Protein AF-A0A955VWM7-F1 (afdb_monomer)

Mean predicted aligned error: 11.56 Å

Structure (mmCIF, N/CA/C/O backbone):
data_AF-A0A955VWM7-F1
#
_entry.id   AF-A0A955VWM7-F1
#
loop_
_atom_site.group_PDB
_atom_site.id
_atom_site.type_symbol
_atom_site.label_atom_id
_atom_site.label_alt_id
_atom_site.label_comp_id
_atom_site.label_asym_id
_atom_site.label_entity_id
_atom_site.label_seq_id
_atom_site.pdbx_PDB_ins_code
_atom_site.Cartn_x
_atom_site.Cartn_y
_atom_site.Cartn_z
_atom_site.occupancy
_atom_site.B_iso_or_equiv
_atom_site.auth_seq_id
_atom_site.auth_comp_id
_atom_site.auth_asym_id
_atom_site.auth_atom_id
_atom_site.pdbx_PDB_model_num
ATOM 1 N N . MET A 1 1 ? -4.035 -21.144 18.072 1.00 47.19 1 MET A N 1
ATOM 2 C CA . MET A 1 1 ? -4.447 -19.883 17.422 1.00 47.19 1 MET A CA 1
ATOM 3 C C . MET A 1 1 ? -3.191 -19.084 17.135 1.00 47.19 1 MET A C 1
ATOM 5 O O . MET A 1 1 ? -2.326 -19.094 18.007 1.00 47.19 1 MET A O 1
ATOM 9 N N . PRO A 1 2 ? -3.033 -18.482 15.945 1.00 51.88 2 PRO A N 1
ATOM 10 C CA . PRO A 1 2 ? -1.951 -17.532 15.725 1.00 51.88 2 PRO A CA 1
ATOM 11 C C . PRO A 1 2 ? -2.095 -16.368 16.716 1.00 51.88 2 PRO A C 1
ATOM 13 O O . PRO A 1 2 ? -3.201 -16.003 17.117 1.00 51.88 2 PRO A O 1
ATOM 16 N N . ASP A 1 3 ? -0.958 -15.891 17.204 1.00 65.62 3 ASP A N 1
ATOM 17 C CA . ASP A 1 3 ? -0.868 -14.828 18.198 1.00 65.62 3 ASP A CA 1
ATOM 18 C C . ASP A 1 3 ? -1.048 -13.482 17.486 1.00 65.62 3 ASP A C 1
ATOM 20 O O . ASP A 1 3 ? -0.196 -13.082 16.693 1.00 65.62 3 ASP A O 1
ATOM 24 N N . ALA A 1 4 ? -2.155 -12.786 17.754 1.00 61.41 4 ALA A N 1
ATOM 25 C CA . ALA A 1 4 ? -2.514 -11.541 17.074 1.00 61.41 4 ALA A CA 1
ATOM 26 C C . ALA A 1 4 ? -1.422 -10.456 17.187 1.00 61.41 4 ALA A C 1
ATOM 28 O O . ALA A 1 4 ? -1.236 -9.664 16.263 1.00 61.41 4 ALA A O 1
ATOM 29 N N . ALA A 1 5 ? -0.648 -10.447 18.280 1.00 57.81 5 ALA A N 1
ATOM 30 C CA . ALA A 1 5 ? 0.483 -9.533 18.442 1.00 57.81 5 ALA A CA 1
ATOM 31 C C . ALA A 1 5 ? 1.654 -9.898 17.510 1.00 57.81 5 ALA A C 1
ATOM 33 O O . ALA A 1 5 ? 2.305 -9.021 16.933 1.00 57.81 5 ALA A O 1
ATOM 34 N N . ARG A 1 6 ? 1.892 -11.200 17.308 1.00 59.38 6 ARG A N 1
ATOM 35 C CA . ARG A 1 6 ? 2.885 -11.719 16.358 1.00 59.38 6 ARG A CA 1
ATOM 36 C C . ARG A 1 6 ? 2.474 -11.442 14.911 1.00 59.38 6 ARG A C 1
ATOM 38 O O . ARG A 1 6 ? 3.339 -11.128 14.089 1.00 59.38 6 ARG A O 1
ATOM 45 N N . ASP A 1 7 ? 1.179 -11.486 14.617 1.00 78.69 7 ASP A N 1
ATOM 46 C CA . ASP A 1 7 ? 0.630 -11.163 13.298 1.00 78.69 7 ASP A CA 1
ATOM 47 C C . ASP A 1 7 ? 0.765 -9.662 13.000 1.00 78.69 7 ASP A C 1
ATOM 49 O O . ASP A 1 7 ? 1.255 -9.282 11.935 1.00 78.69 7 ASP A O 1
ATOM 53 N N . ARG A 1 8 ? 0.466 -8.796 13.978 1.00 84.31 8 ARG A N 1
ATOM 54 C CA . ARG A 1 8 ? 0.612 -7.338 13.854 1.00 84.31 8 ARG A CA 1
ATOM 55 C C . ARG A 1 8 ? 2.052 -6.903 13.569 1.00 84.31 8 ARG A C 1
ATOM 57 O O . ARG A 1 8 ? 2.301 -6.195 12.593 1.00 84.31 8 ARG A O 1
ATOM 64 N N . ALA A 1 9 ? 3.008 -7.371 14.369 1.00 84.69 9 ALA A N 1
ATOM 65 C CA . ALA A 1 9 ? 4.424 -7.056 14.169 1.00 84.69 9 ALA A CA 1
ATOM 66 C C . ALA A 1 9 ? 4.957 -7.588 12.824 1.00 84.69 9 ALA A C 1
ATOM 68 O O . ALA A 1 9 ? 5.849 -6.997 12.208 1.00 84.69 9 ALA A O 1
ATOM 69 N N . THR A 1 10 ? 4.406 -8.707 12.345 1.00 87.56 10 THR A N 1
ATOM 70 C CA . THR A 1 10 ? 4.740 -9.254 11.026 1.00 87.56 10 THR A CA 1
ATOM 71 C C . THR A 1 10 ? 4.247 -8.334 9.911 1.00 87.56 10 THR A C 1
ATOM 73 O O . THR A 1 10 ? 5.026 -8.016 9.009 1.00 87.56 10 THR A O 1
ATOM 76 N N . LEU A 1 11 ? 3.004 -7.851 9.994 1.00 90.31 11 LEU A N 1
ATOM 77 C CA . LEU A 1 11 ? 2.441 -6.908 9.023 1.00 90.31 11 LEU A CA 1
ATOM 78 C C . LEU A 1 11 ? 3.267 -5.618 8.949 1.00 90.31 11 LEU A C 1
ATOM 80 O O . LEU A 1 11 ? 3.654 -5.206 7.860 1.00 90.31 11 LEU A O 1
ATOM 84 N N . GLU A 1 12 ? 3.652 -5.031 10.082 1.00 89.94 12 GLU A N 1
ATOM 85 C CA . GLU A 1 12 ? 4.460 -3.799 10.110 1.00 89.94 12 GLU A CA 1
ATOM 86 C C . GLU A 1 12 ? 5.865 -3.963 9.501 1.00 89.94 12 GLU A C 1
ATOM 88 O O . GLU A 1 12 ? 6.461 -3.019 8.964 1.00 89.94 12 GLU A O 1
ATOM 93 N N . ARG A 1 13 ? 6.415 -5.182 9.538 1.00 89.25 13 ARG A N 1
ATOM 94 C CA . ARG A 1 13 ? 7.708 -5.486 8.913 1.00 89.25 13 ARG A CA 1
ATOM 95 C C . ARG A 1 13 ? 7.631 -5.551 7.392 1.00 89.25 13 ARG A C 1
ATOM 97 O O . ARG A 1 13 ? 8.577 -5.108 6.733 1.00 89.25 13 ARG A O 1
ATOM 104 N N . ILE A 1 14 ? 6.560 -6.131 6.854 1.00 91.00 14 ILE A N 1
ATOM 105 C CA . ILE A 1 14 ? 6.430 -6.432 5.419 1.00 91.00 14 ILE A CA 1
ATOM 106 C C . ILE A 1 14 ? 5.621 -5.380 4.659 1.00 91.00 14 ILE A C 1
ATOM 108 O O . ILE A 1 14 ? 5.753 -5.282 3.440 1.00 91.00 14 ILE A O 1
ATOM 112 N N . LEU A 1 15 ? 4.826 -4.578 5.365 1.00 94.81 15 LEU A N 1
ATOM 113 C CA . LEU A 1 15 ? 3.968 -3.555 4.787 1.00 94.81 15 LEU A CA 1
ATOM 114 C C . LEU A 1 15 ? 4.435 -2.142 5.127 1.00 94.81 15 LEU A C 1
ATOM 116 O O . LEU A 1 15 ? 5.237 -1.909 6.033 1.00 94.81 15 LEU A O 1
ATOM 120 N N . ARG A 1 16 ? 3.918 -1.174 4.384 1.00 94.81 16 ARG A N 1
ATOM 121 C CA . ARG A 1 16 ? 4.063 0.262 4.612 1.00 94.81 16 ARG A CA 1
ATOM 122 C C . ARG A 1 16 ? 2.698 0.931 4.469 1.00 94.81 16 ARG A C 1
ATOM 124 O O . ARG A 1 16 ? 1.857 0.383 3.765 1.00 94.81 16 ARG A O 1
ATOM 131 N N . PRO A 1 17 ? 2.469 2.108 5.076 1.00 95.38 17 PRO A N 1
ATOM 132 C CA . PRO A 1 17 ? 1.235 2.852 4.846 1.00 95.38 17 PRO A CA 1
ATOM 133 C C . PRO A 1 17 ? 1.025 3.138 3.347 1.00 95.38 17 PRO A C 1
ATOM 135 O O . PRO A 1 17 ? 1.980 3.129 2.566 1.00 95.38 17 PRO A O 1
ATOM 138 N N . ALA A 1 18 ? -0.219 3.393 2.948 1.00 94.88 18 ALA A N 1
ATOM 139 C CA . ALA A 1 18 ? -0.652 3.575 1.564 1.00 94.88 18 ALA A CA 1
ATOM 140 C C . ALA A 1 18 ? 0.233 4.544 0.759 1.00 94.88 18 ALA A C 1
ATOM 142 O O . ALA A 1 18 ? 0.420 5.696 1.140 1.00 94.88 18 ALA A O 1
ATOM 143 N N . GLY A 1 19 ? 0.766 4.080 -0.373 1.00 92.12 19 GLY A N 1
ATOM 144 C CA . GLY A 1 19 ? 1.701 4.824 -1.220 1.00 92.12 19 GLY A CA 1
ATOM 145 C C . GLY A 1 19 ? 3.170 4.699 -0.802 1.00 92.12 19 GLY A C 1
ATOM 146 O O . GLY A 1 19 ? 4.040 5.173 -1.522 1.00 92.12 19 GLY A O 1
ATOM 147 N N . GLY A 1 20 ? 3.467 4.069 0.338 1.00 92.12 20 GLY A N 1
ATOM 148 C CA . GLY A 1 20 ? 4.817 3.939 0.892 1.00 92.12 20 GLY A CA 1
ATOM 149 C C . GLY A 1 20 ? 5.538 2.637 0.555 1.00 92.12 20 GLY A C 1
ATOM 150 O O . GLY A 1 20 ? 6.609 2.385 1.111 1.00 92.12 20 GLY A O 1
ATOM 151 N N . GLY A 1 21 ? 4.969 1.785 -0.301 1.00 91.19 21 GLY A N 1
ATOM 152 C CA . GLY A 1 21 ? 5.589 0.505 -0.647 1.00 91.19 21 GLY A CA 1
ATOM 153 C C . GLY A 1 21 ? 6.892 0.646 -1.437 1.00 91.19 21 GLY A C 1
ATOM 154 O O . GLY A 1 21 ? 7.776 -0.188 -1.278 1.00 91.19 21 GLY A O 1
ATOM 155 N N . VAL A 1 22 ? 7.058 1.719 -2.218 1.00 88.38 22 VAL A N 1
ATOM 156 C CA . VAL A 1 22 ? 8.325 2.083 -2.875 1.00 88.38 22 VAL A CA 1
ATOM 157 C C . VAL A 1 22 ? 8.921 3.284 -2.153 1.00 88.38 22 VAL A C 1
ATOM 159 O O . VAL A 1 22 ? 8.253 4.294 -1.957 1.00 88.38 22 VAL A O 1
ATOM 162 N N . TYR A 1 23 ? 10.189 3.185 -1.758 1.00 82.44 23 TYR A N 1
ATOM 163 C CA . TYR A 1 23 ? 10.867 4.279 -1.067 1.00 82.44 23 TYR A CA 1
ATOM 164 C C . TYR A 1 23 ? 11.171 5.442 -2.022 1.00 82.44 23 TYR A C 1
ATOM 166 O O . TYR A 1 23 ? 11.844 5.255 -3.037 1.00 82.44 23 TYR A O 1
ATOM 174 N N . VAL A 1 24 ? 10.712 6.644 -1.667 1.00 76.75 24 VAL A N 1
ATOM 175 C CA . VAL A 1 24 ? 10.974 7.898 -2.389 1.00 76.75 24 VAL A CA 1
ATOM 176 C C . VAL A 1 24 ? 11.790 8.845 -1.506 1.00 76.75 24 VAL A C 1
ATOM 178 O O . VAL A 1 24 ? 11.512 8.990 -0.319 1.00 76.75 24 VAL A O 1
ATOM 181 N N . VAL A 1 25 ? 12.828 9.469 -2.073 1.00 65.81 25 VAL A N 1
ATOM 182 C CA . VAL A 1 25 ? 13.805 10.287 -1.318 1.00 65.81 25 VAL A CA 1
ATOM 183 C C . VAL A 1 25 ? 13.498 11.785 -1.305 1.00 65.81 25 VAL A C 1
ATOM 185 O O . VAL A 1 25 ? 13.980 12.490 -0.425 1.00 65.81 25 VAL A O 1
ATOM 188 N N . SER A 1 26 ? 12.722 12.292 -2.267 1.00 66.25 26 SER A N 1
ATOM 189 C CA . SER A 1 26 ? 12.434 13.731 -2.370 1.00 66.25 26 SER A CA 1
ATOM 190 C C . SER A 1 26 ? 11.170 14.021 -3.182 1.00 66.25 26 SER A C 1
ATOM 192 O O . SER A 1 26 ? 10.197 14.555 -2.651 1.00 66.25 26 SER A O 1
ATOM 194 N N . THR A 1 27 ? 11.142 13.636 -4.457 1.00 67.94 27 THR A N 1
ATOM 195 C CA . THR A 1 27 ? 9.986 13.851 -5.337 1.00 67.94 27 THR A CA 1
ATOM 196 C C . THR A 1 27 ? 8.851 12.895 -4.963 1.00 67.94 27 THR A C 1
ATOM 198 O O . THR A 1 27 ? 9.041 11.681 -4.965 1.00 67.94 27 THR A O 1
ATOM 201 N N . GLY A 1 28 ? 7.680 13.443 -4.630 1.00 77.94 28 GLY A N 1
ATOM 202 C CA . GLY A 1 28 ? 6.480 12.671 -4.283 1.00 77.94 28 GLY A CA 1
ATOM 203 C C . GLY A 1 28 ? 6.261 12.431 -2.785 1.00 77.94 28 GLY A C 1
ATOM 204 O O . GLY A 1 28 ? 5.191 11.962 -2.412 1.00 77.94 28 GLY A O 1
ATOM 205 N N . LEU A 1 29 ? 7.199 12.804 -1.900 1.00 83.56 29 LEU A N 1
ATOM 206 C CA . LEU A 1 29 ? 7.018 12.611 -0.451 1.00 83.56 29 LEU A CA 1
ATOM 207 C C . LEU A 1 29 ? 5.812 13.396 0.092 1.00 83.56 29 LEU A C 1
ATOM 209 O O . LEU A 1 29 ? 5.026 12.861 0.870 1.00 83.56 29 LEU A O 1
ATOM 213 N N . ALA A 1 30 ? 5.641 14.650 -0.339 1.00 87.31 30 ALA A N 1
ATOM 214 C CA . ALA A 1 30 ? 4.517 15.487 0.082 1.00 87.31 30 ALA A CA 1
ATOM 215 C C . ALA A 1 30 ? 3.166 14.928 -0.401 1.00 87.31 30 ALA A C 1
ATOM 217 O O . ALA A 1 30 ? 2.206 14.873 0.365 1.00 87.31 30 ALA A O 1
ATOM 218 N N . GLU A 1 31 ? 3.104 14.463 -1.650 1.00 88.50 31 GLU A N 1
ATOM 219 C CA . GLU A 1 31 ? 1.911 13.847 -2.245 1.00 88.50 31 GLU A CA 1
ATOM 220 C C . GLU A 1 31 ? 1.562 12.528 -1.550 1.00 88.50 31 GLU A C 1
ATOM 222 O O . GLU A 1 31 ? 0.400 12.274 -1.237 1.00 88.50 31 GLU A O 1
ATOM 227 N N . GLN A 1 32 ? 2.575 11.717 -1.242 1.00 89.56 32 GLN A N 1
ATOM 228 C CA . GLN A 1 32 ? 2.429 10.474 -0.497 1.00 89.56 32 GLN A CA 1
ATOM 229 C C . GLN A 1 32 ? 1.908 10.736 0.922 1.00 89.56 32 GLN A C 1
ATOM 231 O O . GLN A 1 32 ? 0.972 10.079 1.369 1.00 89.56 32 GLN A O 1
ATOM 236 N N . GLN A 1 33 ? 2.458 11.727 1.625 1.00 90.50 33 GLN A N 1
ATOM 237 C CA . GLN A 1 33 ? 1.961 12.106 2.947 1.00 90.50 33 GLN A CA 1
ATOM 238 C C . GLN A 1 33 ? 0.523 12.632 2.891 1.00 90.50 33 GLN A C 1
ATOM 240 O O . GLN A 1 33 ? -0.278 12.280 3.752 1.00 90.50 33 GLN A O 1
ATOM 245 N N . ALA A 1 34 ? 0.175 13.444 1.889 1.00 90.88 34 ALA A N 1
ATOM 246 C CA . ALA A 1 34 ? -1.190 13.933 1.7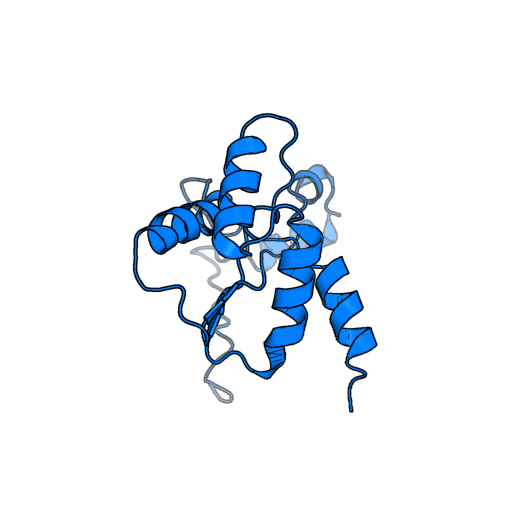06 1.00 90.88 34 ALA A CA 1
ATOM 247 C C . ALA A 1 34 ? -2.178 12.781 1.459 1.00 90.88 34 ALA A C 1
ATOM 249 O O . ALA A 1 34 ? -3.233 12.736 2.089 1.00 90.88 34 ALA A O 1
ATOM 250 N N . LEU A 1 35 ? -1.800 11.816 0.613 1.00 91.88 35 LEU A N 1
ATOM 251 C CA . LEU A 1 35 ? -2.565 10.592 0.371 1.00 91.88 35 LEU A CA 1
ATOM 252 C C . LEU A 1 35 ? -2.792 9.806 1.670 1.00 91.88 35 LEU A C 1
ATOM 254 O O . LEU A 1 35 ? -3.921 9.446 1.990 1.00 91.88 35 LEU A O 1
ATOM 258 N N . MET A 1 36 ? -1.729 9.582 2.443 1.00 92.94 36 MET A N 1
ATOM 259 C CA . MET A 1 36 ? -1.795 8.852 3.710 1.00 92.94 36 MET A CA 1
ATOM 260 C C . MET A 1 36 ? -2.697 9.549 4.732 1.00 92.94 36 MET A C 1
ATOM 262 O O . MET A 1 36 ? -3.531 8.893 5.351 1.00 92.94 36 MET A O 1
ATOM 266 N N . ARG A 1 37 ? -2.579 10.873 4.891 1.00 92.69 37 ARG A N 1
ATOM 267 C CA . ARG A 1 37 ? -3.447 11.644 5.798 1.00 92.69 37 ARG A CA 1
ATOM 268 C C . ARG A 1 37 ? -4.911 11.566 5.376 1.00 92.69 37 ARG A C 1
ATOM 270 O O . ARG A 1 37 ? -5.775 11.419 6.233 1.00 92.69 37 ARG A O 1
ATOM 277 N N . ALA A 1 38 ? -5.188 11.621 4.073 1.00 91.00 38 ALA A N 1
ATOM 278 C CA . ALA A 1 38 ? -6.546 11.513 3.551 1.00 91.00 38 ALA A CA 1
ATOM 279 C C . ALA A 1 38 ? -7.169 10.126 3.798 1.00 91.00 38 ALA A C 1
ATOM 281 O O . ALA A 1 38 ? -8.356 10.039 4.094 1.00 91.00 38 ALA A O 1
ATOM 282 N N . ILE A 1 39 ? -6.376 9.053 3.714 1.00 91.25 39 ILE A N 1
ATOM 283 C CA . ILE A 1 39 ? -6.847 7.674 3.928 1.00 91.25 39 ILE A CA 1
ATOM 284 C C . ILE A 1 39 ? -6.989 7.346 5.418 1.00 91.25 39 ILE A C 1
ATOM 286 O O . ILE A 1 39 ? -7.986 6.760 5.834 1.00 91.25 39 ILE A O 1
ATOM 290 N N . TYR A 1 40 ? -5.987 7.696 6.227 1.00 91.12 40 TYR A N 1
ATOM 291 C CA . TYR A 1 40 ? -5.928 7.293 7.635 1.00 91.12 40 TYR A CA 1
ATOM 292 C C . TYR A 1 40 ? -6.547 8.313 8.594 1.00 91.12 40 TYR A C 1
ATOM 294 O O . TYR A 1 40 ? -6.734 7.995 9.766 1.00 91.12 40 TYR A O 1
ATOM 302 N N . GLY A 1 41 ? -6.878 9.518 8.120 1.00 87.31 41 GLY A N 1
ATOM 303 C CA . GLY A 1 41 ? -7.560 10.548 8.906 1.00 87.31 41 GLY A CA 1
ATOM 304 C C . GLY A 1 41 ? -6.746 11.091 10.086 1.00 87.31 41 GLY A C 1
ATOM 305 O O . GLY A 1 41 ? -7.329 11.638 11.017 1.00 87.31 41 GLY A O 1
ATOM 306 N N . ALA A 1 42 ? -5.421 10.925 10.073 1.00 84.06 42 ALA A N 1
ATOM 307 C CA . ALA A 1 42 ? -4.527 11.321 11.159 1.00 84.06 42 ALA A CA 1
ATOM 308 C C . ALA A 1 42 ? -3.345 12.142 10.631 1.00 84.06 42 ALA A C 1
ATOM 310 O O . ALA A 1 42 ? -2.801 11.840 9.567 1.00 84.06 42 ALA A O 1
ATOM 311 N N . GLU A 1 43 ? -2.928 13.162 11.389 1.00 85.19 43 GLU A N 1
ATOM 312 C CA . GLU A 1 43 ? -1.689 13.902 11.107 1.00 85.19 43 GLU A CA 1
ATOM 313 C C . GLU A 1 43 ? -0.460 13.004 11.285 1.00 85.19 43 GLU A C 1
ATOM 315 O O . GLU A 1 43 ? 0.420 12.973 10.421 1.00 85.19 43 GLU A O 1
ATOM 320 N N . ASP A 1 44 ? -0.447 12.216 12.365 1.00 91.88 44 ASP A N 1
ATOM 321 C CA . ASP A 1 44 ? 0.485 11.107 12.530 1.00 91.88 44 ASP A CA 1
ATOM 322 C C . ASP A 1 44 ? 0.000 9.905 11.713 1.00 91.88 44 ASP A C 1
ATOM 324 O O . ASP A 1 44 ? -0.826 9.093 12.141 1.00 91.88 44 ASP A O 1
ATOM 328 N N . VAL A 1 45 ? 0.546 9.800 10.504 1.00 91.19 45 VAL A N 1
ATOM 329 C CA . VAL A 1 45 ? 0.273 8.705 9.574 1.00 91.19 45 VAL A CA 1
ATOM 330 C C . VAL A 1 45 ? 0.579 7.339 10.185 1.00 91.19 45 VAL A C 1
ATOM 332 O O . VAL A 1 45 ? -0.132 6.382 9.882 1.00 91.19 45 VAL A O 1
ATOM 335 N N . GLN A 1 46 ? 1.619 7.217 11.015 1.00 91.12 46 GLN A N 1
ATOM 336 C CA . GLN A 1 46 ? 1.961 5.925 11.604 1.00 91.12 46 GLN A CA 1
ATOM 337 C C . GLN A 1 46 ? 0.930 5.502 12.639 1.00 91.12 46 GLN A C 1
ATOM 339 O O . GLN A 1 46 ? 0.454 4.371 12.582 1.00 91.12 46 GLN A O 1
ATOM 344 N N . ALA A 1 47 ? 0.513 6.414 13.515 1.00 92.44 47 ALA A N 1
ATOM 345 C CA . ALA A 1 47 ? -0.571 6.141 14.453 1.00 92.44 47 ALA A CA 1
ATOM 346 C C . ALA A 1 47 ? -1.895 5.826 13.728 1.00 92.44 47 ALA A C 1
ATOM 348 O O . ALA A 1 47 ? -2.595 4.878 14.089 1.00 92.44 47 ALA A O 1
ATOM 349 N N . GLY A 1 48 ? -2.222 6.572 12.666 1.00 92.88 48 GLY A N 1
ATOM 350 C CA . GLY A 1 48 ? -3.422 6.330 11.861 1.00 92.88 48 GLY A CA 1
ATOM 351 C C . GLY A 1 48 ? -3.408 4.974 11.148 1.00 92.88 48 GLY A C 1
ATOM 352 O O . GLY A 1 48 ? -4.404 4.248 11.162 1.00 92.88 48 GLY A O 1
ATOM 353 N N . TRP A 1 49 ? -2.271 4.595 10.562 1.00 94.62 49 TRP A N 1
ATOM 354 C CA . TRP A 1 49 ? -2.103 3.287 9.930 1.00 94.62 49 TRP A CA 1
ATOM 355 C C . TRP A 1 49 ? -2.124 2.155 10.957 1.00 94.62 49 TRP A C 1
ATOM 357 O O . TRP A 1 49 ? -2.793 1.148 10.741 1.00 94.62 49 TRP A O 1
ATOM 367 N N . ALA A 1 50 ? -1.488 2.342 12.111 1.00 92.25 50 ALA A N 1
ATOM 368 C CA . ALA A 1 50 ? -1.559 1.408 13.223 1.00 92.25 50 ALA A CA 1
ATOM 369 C C . ALA A 1 50 ? -3.013 1.126 13.639 1.00 92.25 50 ALA A C 1
ATOM 371 O O . ALA A 1 50 ? -3.427 -0.029 13.705 1.00 92.25 50 ALA A O 1
ATOM 372 N N . ALA A 1 51 ? -3.821 2.173 13.812 1.00 90.75 51 ALA A N 1
ATOM 373 C CA . ALA A 1 51 ? -5.246 2.039 14.106 1.00 90.75 51 ALA A CA 1
ATOM 374 C C . ALA A 1 51 ? -6.053 1.402 12.954 1.00 90.75 51 ALA A C 1
ATOM 376 O O . ALA A 1 51 ? -7.140 0.864 13.168 1.00 90.75 51 ALA A O 1
ATOM 377 N N . ALA A 1 52 ? -5.566 1.472 11.712 1.00 90.38 52 ALA A N 1
ATOM 378 C CA . ALA A 1 52 ? -6.141 0.740 10.586 1.00 90.38 52 ALA A CA 1
ATOM 379 C C . ALA A 1 52 ? -5.847 -0.765 10.690 1.00 90.38 52 ALA A C 1
ATOM 381 O O . ALA A 1 52 ? -6.761 -1.574 10.541 1.00 90.38 52 ALA A O 1
ATOM 382 N N . LEU A 1 53 ? -4.615 -1.147 11.030 1.00 91.75 53 LEU A N 1
ATOM 383 C CA . LEU A 1 53 ? -4.235 -2.549 11.224 1.00 91.75 53 LEU A CA 1
ATOM 384 C C . LEU A 1 53 ? -5.071 -3.233 12.316 1.00 91.75 53 LEU A C 1
ATOM 386 O O . LEU A 1 53 ? -5.490 -4.374 12.131 1.00 91.75 53 LEU A O 1
ATOM 390 N N . ASP A 1 54 ? -5.401 -2.526 13.399 1.00 90.44 54 ASP A N 1
ATOM 391 C CA . ASP A 1 54 ? -6.251 -3.064 14.475 1.00 90.44 54 ASP A CA 1
ATOM 392 C C . ASP A 1 54 ? -7.695 -3.349 14.033 1.00 90.44 54 ASP A C 1
ATOM 394 O O . ASP A 1 54 ? -8.385 -4.175 14.630 1.00 90.44 54 ASP A O 1
ATOM 398 N N . ARG A 1 55 ? -8.155 -2.715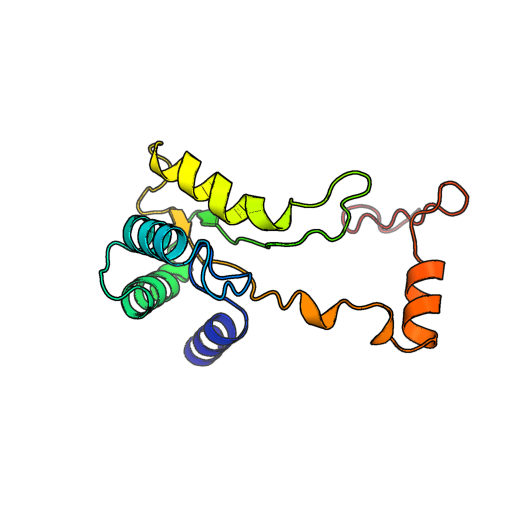 12.949 1.00 88.75 55 ARG A N 1
ATOM 399 C CA . ARG A 1 55 ? -9.494 -2.925 12.377 1.00 88.75 55 ARG A CA 1
ATOM 400 C C . ARG A 1 55 ? -9.547 -4.057 11.352 1.00 88.75 55 ARG A C 1
ATOM 402 O O . ARG A 1 55 ? -10.636 -4.379 10.880 1.00 88.75 55 ARG A O 1
ATOM 409 N N . LEU A 1 56 ? -8.415 -4.690 11.026 1.00 89.06 56 LEU A N 1
ATOM 410 C CA . LEU A 1 56 ? -8.321 -5.718 9.983 1.00 89.06 56 LEU A CA 1
ATOM 411 C C . LEU A 1 56 ? -9.307 -6.873 10.180 1.00 89.06 56 LEU A C 1
ATOM 413 O O . LEU A 1 56 ? -9.958 -7.281 9.223 1.00 89.06 56 LEU A O 1
ATOM 417 N N . ALA A 1 57 ? -9.472 -7.358 11.411 1.00 86.31 57 ALA A N 1
ATOM 418 C CA . ALA A 1 57 ? -10.379 -8.468 11.704 1.00 86.31 57 ALA A CA 1
ATOM 419 C C . ALA A 1 57 ? -11.863 -8.148 11.422 1.00 86.31 57 ALA A C 1
ATOM 421 O O . ALA A 1 57 ? -12.657 -9.066 11.236 1.00 86.31 57 ALA A O 1
ATOM 422 N N . GLY A 1 58 ? -12.239 -6.864 11.398 1.00 86.00 58 GLY A N 1
ATOM 423 C CA . GLY A 1 58 ? -13.606 -6.402 11.138 1.00 86.00 58 GLY A CA 1
ATOM 424 C C . GLY A 1 58 ? -13.846 -5.888 9.715 1.00 86.00 58 GLY A C 1
ATOM 425 O O . GLY A 1 58 ? -14.966 -5.490 9.400 1.00 86.00 58 GLY A O 1
ATOM 426 N N . ALA A 1 59 ? -12.822 -5.864 8.859 1.00 90.25 59 ALA A N 1
ATOM 427 C CA . ALA A 1 59 ? -12.941 -5.348 7.501 1.00 90.25 59 ALA A CA 1
ATOM 428 C C . ALA A 1 59 ? -13.681 -6.343 6.590 1.00 90.25 59 ALA A C 1
ATOM 430 O O . ALA A 1 59 ? -13.382 -7.536 6.582 1.00 90.25 59 ALA A O 1
ATOM 431 N N . ARG A 1 60 ? -14.623 -5.850 5.776 1.00 92.81 60 ARG A N 1
ATOM 432 C CA . ARG A 1 60 ? -15.280 -6.655 4.727 1.00 92.81 60 ARG A CA 1
ATOM 433 C C . ARG A 1 60 ? -14.475 -6.661 3.439 1.00 92.81 60 ARG A C 1
ATOM 435 O O . ARG A 1 60 ? -14.458 -7.660 2.726 1.00 92.81 60 ARG A O 1
ATOM 442 N N . VAL A 1 61 ? -13.822 -5.542 3.146 1.00 92.44 61 VAL A N 1
ATOM 443 C CA . VAL A 1 61 ? -12.944 -5.380 1.991 1.00 92.44 61 VAL A CA 1
ATOM 444 C C . VAL A 1 61 ? -11.614 -4.840 2.482 1.00 92.44 61 VAL A C 1
ATOM 446 O O . VAL A 1 61 ? -11.569 -3.881 3.249 1.00 92.44 61 VAL A O 1
ATOM 449 N N . VAL A 1 62 ? -10.528 -5.448 2.016 1.00 93.38 62 VAL A N 1
ATOM 450 C CA . VAL A 1 62 ? -9.169 -5.019 2.332 1.00 93.38 62 VAL A CA 1
ATOM 451 C C . VAL A 1 62 ? -8.460 -4.669 1.035 1.00 93.38 62 VAL A C 1
ATOM 453 O O . VAL A 1 62 ? -8.344 -5.504 0.138 1.00 93.38 62 VAL A O 1
ATOM 456 N N . LEU A 1 63 ? -7.977 -3.435 0.940 1.00 94.81 63 LEU A N 1
ATOM 457 C CA . LEU A 1 63 ? -7.098 -3.000 -0.130 1.00 94.81 63 LEU A CA 1
ATOM 458 C C . LEU A 1 63 ? -5.645 -3.224 0.292 1.00 94.81 63 LEU A C 1
ATOM 460 O O . LEU A 1 63 ? -5.205 -2.706 1.314 1.00 94.81 63 LEU A O 1
ATOM 464 N N . LEU A 1 64 ? -4.901 -3.975 -0.517 1.00 96.12 64 LEU A N 1
ATOM 465 C CA . LEU A 1 64 ? -3.463 -4.179 -0.371 1.00 96.12 64 LEU A CA 1
ATOM 466 C C . LEU A 1 64 ? -2.784 -3.789 -1.680 1.00 96.12 64 LEU A C 1
ATOM 468 O O . LEU A 1 64 ? -3.029 -4.397 -2.722 1.00 96.12 64 LEU A O 1
ATOM 472 N N . GLY A 1 65 ? -1.922 -2.780 -1.633 1.00 96.12 65 GLY A N 1
ATOM 473 C CA . GLY A 1 65 ? -1.139 -2.382 -2.793 1.00 96.12 65 GLY A CA 1
ATOM 474 C C . GLY A 1 65 ? 0.123 -3.225 -2.941 1.00 96.12 65 GLY A C 1
ATOM 475 O O . GLY A 1 65 ? 0.843 -3.492 -1.981 1.00 96.12 65 GLY A O 1
ATOM 476 N N . VAL A 1 66 ? 0.426 -3.627 -4.173 1.00 95.00 66 VAL A N 1
ATOM 477 C CA . VAL A 1 66 ? 1.674 -4.319 -4.516 1.00 95.00 66 VAL A CA 1
ATOM 478 C C . VAL A 1 66 ? 2.369 -3.508 -5.607 1.00 95.00 66 VAL A C 1
ATOM 480 O O . VAL A 1 66 ? 2.075 -3.696 -6.788 1.00 95.00 66 VAL A O 1
ATOM 483 N N . PRO A 1 67 ? 3.244 -2.552 -5.247 1.00 92.56 67 PRO A N 1
ATOM 484 C CA . PRO A 1 67 ? 3.868 -1.670 -6.224 1.00 92.56 67 PRO A CA 1
ATOM 485 C C . PRO A 1 67 ? 5.015 -2.394 -6.941 1.00 92.56 67 PRO A C 1
ATOM 487 O O . PRO A 1 67 ? 6.180 -2.294 -6.562 1.00 92.56 67 PRO A O 1
ATOM 490 N N . SER A 1 68 ? 4.673 -3.144 -7.988 1.00 88.31 68 SER A N 1
ATOM 491 C CA . SER A 1 68 ? 5.604 -3.973 -8.755 1.00 88.31 68 SER A CA 1
ATOM 492 C C . SER A 1 68 ? 5.501 -3.702 -10.254 1.00 88.31 68 SER A C 1
ATOM 494 O O . SER A 1 68 ? 4.407 -3.565 -10.792 1.00 88.31 68 SER A O 1
ATOM 496 N N . ASP A 1 69 ? 6.654 -3.675 -10.923 1.00 84.94 69 ASP A N 1
ATOM 497 C CA . ASP A 1 69 ? 6.759 -3.675 -12.390 1.00 84.94 69 ASP A CA 1
ATOM 498 C C . ASP A 1 69 ? 7.022 -5.082 -12.961 1.00 84.94 69 ASP A C 1
ATOM 500 O O . ASP A 1 69 ? 7.200 -5.244 -14.169 1.00 84.94 69 ASP A O 1
ATOM 504 N N . VAL A 1 70 ? 7.081 -6.118 -12.115 1.00 80.69 70 VAL A N 1
ATOM 505 C CA . VAL A 1 70 ? 7.314 -7.496 -12.571 1.00 80.69 70 VAL A CA 1
ATOM 506 C C . VAL A 1 70 ? 6.164 -7.937 -13.480 1.00 80.69 70 VAL A C 1
ATOM 508 O O . VAL A 1 70 ? 4.999 -7.838 -13.107 1.00 80.69 70 VAL A O 1
ATOM 511 N N . GLY A 1 71 ? 6.502 -8.443 -14.669 1.00 76.19 71 GLY A N 1
ATOM 512 C CA . GLY A 1 71 ? 5.531 -8.855 -15.690 1.00 76.19 71 GLY A CA 1
ATOM 513 C C . GLY A 1 71 ? 5.148 -7.757 -16.690 1.00 76.19 71 GLY A C 1
ATOM 514 O O . GLY A 1 71 ? 4.437 -8.040 -17.651 1.00 76.19 71 GLY A O 1
ATOM 515 N N . ALA A 1 72 ? 5.643 -6.525 -16.528 1.00 75.00 72 ALA A N 1
ATOM 516 C CA . ALA A 1 72 ? 5.467 -5.470 -17.521 1.00 75.00 72 ALA A CA 1
ATOM 517 C C . ALA A 1 72 ? 6.322 -5.757 -18.774 1.00 75.00 72 ALA A C 1
ATOM 519 O O . ALA A 1 72 ? 7.531 -5.538 -18.776 1.00 75.00 72 ALA A O 1
ATOM 520 N N . GLY A 1 73 ? 5.696 -6.273 -19.838 1.00 63.47 73 GLY A N 1
ATOM 521 C CA . GLY A 1 73 ? 6.393 -6.689 -21.064 1.00 63.47 73 GLY A CA 1
ATOM 522 C C . GLY A 1 73 ? 6.800 -5.553 -22.013 1.00 63.47 73 GLY A C 1
ATOM 523 O O . GLY A 1 73 ? 7.768 -5.708 -22.749 1.00 63.47 73 GLY A O 1
ATOM 524 N N . PHE A 1 74 ? 6.087 -4.419 -22.001 1.00 71.94 74 PHE A N 1
ATOM 525 C CA . PHE A 1 74 ? 6.298 -3.317 -22.957 1.00 71.94 74 PHE A CA 1
ATOM 526 C C . PHE A 1 74 ? 6.686 -1.993 -22.278 1.00 71.94 74 PHE A C 1
ATOM 528 O O . PHE A 1 74 ? 7.697 -1.392 -22.628 1.00 71.94 74 PHE A O 1
ATOM 535 N N . THR A 1 75 ? 5.935 -1.554 -21.261 1.00 78.62 75 THR A N 1
ATOM 536 C CA . THR A 1 75 ? 6.192 -0.298 -20.528 1.00 78.62 75 THR A CA 1
ATOM 537 C C . THR A 1 75 ? 6.173 -0.513 -19.022 1.00 78.62 75 THR A C 1
ATOM 539 O O . THR A 1 75 ? 5.230 -1.100 -18.497 1.00 78.62 75 THR A O 1
ATOM 542 N N . ARG A 1 76 ? 7.186 0.013 -18.323 1.00 81.50 76 ARG A N 1
ATOM 543 C CA . ARG A 1 76 ? 7.244 0.050 -16.851 1.00 81.50 76 ARG A CA 1
ATOM 544 C C . ARG A 1 76 ? 6.393 1.195 -16.291 1.00 81.50 76 ARG A C 1
ATOM 546 O O . ARG A 1 76 ? 6.078 2.140 -17.011 1.00 81.50 76 ARG A O 1
ATOM 553 N N . GLY A 1 77 ? 6.073 1.130 -15.000 1.00 86.38 77 GLY A N 1
ATOM 554 C CA . GLY A 1 77 ? 5.301 2.145 -14.277 1.00 86.38 77 GLY A CA 1
ATOM 555 C C . GLY A 1 77 ? 4.079 1.593 -13.541 1.00 86.38 77 GLY A C 1
ATOM 556 O O . GLY A 1 77 ? 3.395 2.351 -12.854 1.00 86.38 77 GLY A O 1
ATOM 557 N N . ALA A 1 78 ? 3.813 0.287 -13.642 1.00 89.25 78 ALA A N 1
ATOM 558 C CA . ALA A 1 78 ? 2.763 -0.393 -12.888 1.00 89.25 78 ALA A CA 1
ATOM 559 C C . ALA A 1 78 ? 2.999 -0.293 -11.372 1.00 89.25 78 ALA A C 1
ATOM 561 O O . ALA A 1 78 ? 2.044 -0.222 -10.600 1.00 89.25 78 ALA A O 1
ATOM 562 N N . ASN A 1 79 ? 4.255 -0.155 -10.940 1.00 89.50 79 ASN A N 1
ATOM 563 C CA . ASN A 1 79 ? 4.593 0.126 -9.547 1.00 89.50 79 ASN A CA 1
ATOM 564 C C . ASN A 1 79 ? 3.973 1.424 -8.989 1.00 89.50 79 ASN A C 1
ATOM 566 O O . ASN A 1 79 ? 3.825 1.548 -7.776 1.00 89.50 79 ASN A O 1
ATOM 570 N N . ARG A 1 80 ? 3.563 2.374 -9.841 1.00 90.56 80 ARG A N 1
ATOM 571 C CA . ARG A 1 80 ? 2.875 3.614 -9.434 1.00 90.56 80 ARG A CA 1
ATOM 572 C C . ARG A 1 80 ? 1.362 3.445 -9.297 1.00 90.56 80 ARG A C 1
ATOM 574 O O . ARG A 1 80 ? 0.704 4.306 -8.713 1.00 90.56 80 ARG A O 1
ATOM 581 N N . ALA A 1 81 ? 0.803 2.352 -9.816 1.00 93.12 81 ALA A N 1
ATOM 582 C CA . ALA A 1 81 ? -0.638 2.139 -9.868 1.00 93.12 81 ALA A CA 1
ATOM 583 C C . ALA A 1 81 ? -1.314 2.144 -8.483 1.00 93.12 81 ALA A C 1
ATOM 585 O O . ALA A 1 81 ? -2.352 2.794 -8.368 1.00 93.12 81 ALA A O 1
ATOM 586 N N . PRO A 1 82 ? -0.760 1.528 -7.412 1.00 95.38 82 PRO A N 1
ATOM 587 C CA . PRO A 1 82 ? -1.423 1.536 -6.106 1.00 95.38 82 PRO A CA 1
ATOM 588 C C . PRO A 1 82 ? -1.666 2.941 -5.542 1.00 95.38 82 PRO A C 1
ATOM 590 O O . PRO A 1 82 ? -2.722 3.200 -4.973 1.00 95.38 82 PRO A O 1
ATOM 593 N N . ALA A 1 83 ? -0.715 3.865 -5.699 1.00 92.44 83 ALA A N 1
ATOM 5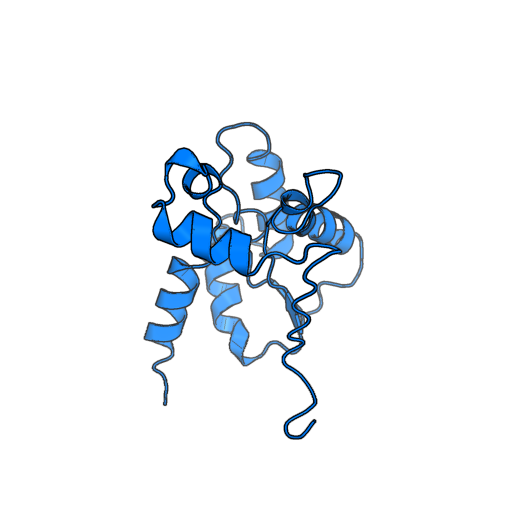94 C CA . ALA A 1 83 ? -0.889 5.244 -5.245 1.00 92.44 83 ALA A CA 1
ATOM 595 C C . ALA A 1 83 ? -1.898 6.001 -6.127 1.00 92.44 83 ALA A C 1
ATOM 597 O O . ALA A 1 83 ? -2.810 6.642 -5.607 1.00 92.44 83 ALA A O 1
ATOM 598 N N . ALA A 1 84 ? -1.781 5.865 -7.453 1.00 92.94 84 ALA A N 1
ATOM 599 C CA . ALA A 1 84 ? -2.662 6.538 -8.409 1.00 92.94 84 ALA A CA 1
ATOM 600 C C . ALA A 1 84 ? -4.130 6.090 -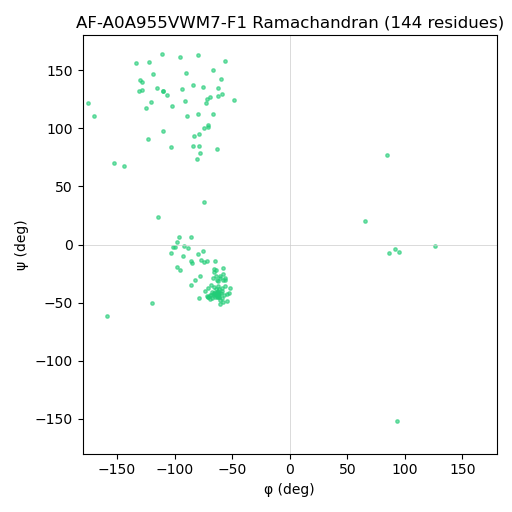8.282 1.00 92.94 84 ALA A C 1
ATOM 602 O O . ALA A 1 84 ? -5.042 6.916 -8.306 1.00 92.94 84 ALA A O 1
ATOM 603 N N . LEU A 1 85 ? -4.372 4.788 -8.091 1.00 93.94 85 LEU A N 1
ATOM 604 C CA . LEU A 1 85 ? -5.715 4.251 -7.874 1.00 93.94 85 LEU A CA 1
ATOM 605 C C . LEU A 1 85 ? -6.337 4.817 -6.601 1.00 93.94 85 LEU A C 1
ATOM 607 O O . LEU A 1 85 ? -7.475 5.274 -6.639 1.00 93.94 85 LEU A O 1
ATOM 611 N N . ARG A 1 86 ? -5.590 4.867 -5.494 1.00 93.88 86 ARG A N 1
ATOM 612 C CA . ARG A 1 86 ? -6.093 5.441 -4.239 1.00 93.88 86 ARG A CA 1
ATOM 613 C C . ARG A 1 86 ? -6.417 6.923 -4.360 1.00 93.88 86 ARG A C 1
ATOM 615 O O . ARG A 1 86 ? -7.457 7.349 -3.868 1.00 93.88 86 ARG A O 1
ATOM 622 N N . GLN A 1 87 ? -5.568 7.693 -5.041 1.00 91.81 87 GLN A N 1
ATOM 623 C CA . GLN A 1 87 ? -5.847 9.100 -5.338 1.00 91.81 87 GLN A CA 1
ATOM 624 C C . GLN A 1 87 ? -7.163 9.254 -6.102 1.00 91.81 87 GLN A C 1
ATOM 626 O O . GLN A 1 87 ? -7.981 10.100 -5.750 1.00 91.81 87 GLN A O 1
ATOM 631 N N . HIS A 1 88 ? -7.404 8.400 -7.099 1.00 91.88 88 HIS A N 1
ATOM 632 C CA . HIS A 1 88 ? -8.669 8.405 -7.823 1.00 91.88 88 HIS A CA 1
ATOM 633 C C . HIS A 1 88 ? -9.842 8.011 -6.912 1.00 91.88 88 HIS A C 1
ATOM 635 O O . HIS A 1 88 ? -10.860 8.694 -6.892 1.00 91.88 88 HIS A O 1
ATOM 641 N N . MET A 1 89 ? -9.686 6.956 -6.107 1.00 91.25 89 MET A N 1
ATOM 642 C CA . MET A 1 89 ? -10.710 6.452 -5.185 1.00 91.25 89 MET A CA 1
ATOM 643 C C . MET A 1 89 ? -11.088 7.450 -4.088 1.00 91.25 89 MET A C 1
ATOM 645 O O . MET A 1 89 ? -12.236 7.434 -3.662 1.00 91.25 89 MET A O 1
ATOM 649 N N . LEU A 1 90 ? -10.178 8.324 -3.640 1.00 88.00 90 LEU A N 1
ATOM 650 C CA . LEU A 1 90 ? -10.493 9.401 -2.686 1.00 88.00 90 LEU A CA 1
ATOM 651 C C . LEU A 1 90 ? -11.551 10.377 -3.220 1.00 88.00 90 LEU A C 1
ATOM 653 O O . LEU A 1 90 ? -12.309 10.939 -2.436 1.00 88.00 90 LEU A O 1
ATOM 657 N N . GLY A 1 91 ? -11.635 10.548 -4.542 1.00 78.81 91 GLY A N 1
ATOM 658 C CA . GLY A 1 91 ? -12.691 11.330 -5.188 1.00 78.81 91 GLY A CA 1
ATOM 659 C C . GLY A 1 91 ? -14.049 10.621 -5.246 1.00 78.81 91 GLY A C 1
ATOM 660 O O . GLY A 1 91 ? -15.036 11.227 -5.658 1.00 78.81 91 GLY A O 1
ATOM 661 N N . HIS A 1 92 ? -14.119 9.354 -4.829 1.00 77.94 92 HIS A N 1
ATOM 662 C CA . HIS A 1 92 ? -15.302 8.503 -4.919 1.00 77.94 92 HIS A CA 1
ATOM 663 C C . HIS A 1 92 ? -15.716 7.991 -3.531 1.00 77.94 92 HIS A C 1
ATOM 665 O O . HIS A 1 92 ? -14.910 7.889 -2.611 1.00 77.94 92 HIS A O 1
ATOM 671 N N . ARG A 1 93 ? -16.988 7.610 -3.354 1.00 71.06 93 ARG A N 1
ATOM 672 C CA . ARG A 1 93 ? -17.529 7.079 -2.077 1.00 71.06 93 ARG A CA 1
ATOM 673 C C . ARG A 1 93 ? -17.085 5.635 -1.764 1.00 71.06 93 ARG A C 1
ATOM 675 O O . ARG A 1 93 ? -17.872 4.832 -1.263 1.00 71.06 93 ARG A O 1
ATOM 682 N N . VAL A 1 94 ? -15.846 5.289 -2.109 1.00 75.19 94 VAL A N 1
ATOM 683 C CA . VAL A 1 94 ? -15.284 3.938 -1.964 1.00 75.19 94 VAL A CA 1
ATOM 684 C C . VAL A 1 94 ? -14.779 3.690 -0.543 1.00 75.19 94 VAL A C 1
ATOM 686 O O . VAL A 1 94 ? -14.863 2.570 -0.049 1.00 75.19 94 VAL A O 1
ATOM 689 N N . TRP A 1 95 ? -14.313 4.735 0.142 1.00 76.25 95 TRP A N 1
ATOM 690 C CA . TRP A 1 95 ? -13.864 4.669 1.533 1.00 76.25 95 TRP A CA 1
ATOM 691 C C . TRP A 1 95 ? -15.063 4.638 2.487 1.00 76.25 95 TRP A C 1
ATOM 693 O O . TRP A 1 95 ? -15.469 5.655 3.047 1.00 76.25 95 TRP A O 1
ATOM 703 N N . GLN A 1 96 ? -15.677 3.463 2.609 1.00 79.00 96 GLN A N 1
ATOM 704 C CA . GLN A 1 96 ? -16.735 3.171 3.576 1.00 79.00 96 GLN A CA 1
ATOM 705 C C . GLN A 1 96 ? -16.143 2.522 4.838 1.00 79.00 96 GLN A C 1
ATOM 707 O O . GLN A 1 96 ? -15.027 2.008 4.785 1.00 79.00 96 GLN A O 1
ATOM 712 N N . PRO A 1 97 ? -16.856 2.520 5.981 1.00 77.44 97 PRO A N 1
ATOM 713 C CA . PRO A 1 97 ? -16.316 2.008 7.244 1.00 77.44 97 PRO A CA 1
ATOM 714 C C . PRO A 1 97 ? -15.854 0.542 7.212 1.00 77.44 97 PRO A C 1
ATOM 716 O O . PRO A 1 97 ? -15.000 0.157 8.006 1.00 77.44 97 PRO A O 1
ATOM 719 N N . ASP A 1 98 ? -16.412 -0.271 6.313 1.00 85.62 98 ASP A N 1
ATOM 720 C CA . ASP A 1 98 ? -16.088 -1.688 6.132 1.00 85.62 98 ASP A CA 1
ATOM 721 C C . ASP A 1 98 ? -14.986 -1.948 5.086 1.00 85.62 98 ASP A C 1
ATOM 723 O O . ASP A 1 98 ? -14.588 -3.103 4.889 1.00 85.62 98 ASP A O 1
ATOM 727 N N . VAL A 1 99 ? -14.469 -0.890 4.451 1.00 89.38 99 VAL A N 1
ATOM 728 C CA . VAL A 1 99 ? -13.336 -0.924 3.521 1.00 89.38 99 VAL A CA 1
ATOM 729 C C . VAL A 1 99 ? -12.085 -0.419 4.235 1.00 89.38 99 VAL A C 1
ATOM 731 O O . VAL A 1 99 ? -12.010 0.729 4.671 1.00 89.38 99 VAL A O 1
ATOM 734 N N . LEU A 1 100 ? -11.075 -1.278 4.335 1.00 91.56 100 LEU A N 1
ATOM 735 C CA . LEU A 1 100 ? -9.804 -0.973 4.979 1.00 91.56 100 LEU A CA 1
ATOM 736 C C . LEU A 1 100 ? -8.677 -0.866 3.952 1.00 91.56 100 LEU A C 1
ATOM 738 O O . LEU A 1 100 ? -8.486 -1.779 3.152 1.00 91.56 100 LEU A O 1
ATOM 742 N N . ASP A 1 101 ? -7.865 0.189 4.031 1.00 94.00 101 ASP A N 1
ATOM 743 C CA . ASP A 1 101 ? -6.569 0.223 3.349 1.00 94.00 101 ASP A CA 1
ATOM 744 C C . ASP A 1 101 ? -5.472 -0.343 4.249 1.00 94.00 101 ASP A C 1
ATOM 746 O O . ASP A 1 101 ? -5.078 0.273 5.244 1.00 94.00 101 ASP A O 1
ATOM 750 N N . LEU A 1 102 ? -4.959 -1.515 3.884 1.00 94.81 102 LEU A N 1
ATOM 751 C CA . LEU A 1 102 ? -3.883 -2.181 4.609 1.00 94.81 102 LEU A CA 1
ATOM 752 C C . LEU A 1 102 ? -2.511 -1.547 4.325 1.00 94.81 102 LEU A C 1
ATOM 754 O O . LEU A 1 102 ? -1.548 -1.784 5.056 1.00 94.81 102 LEU A O 1
ATOM 758 N N . GLY A 1 103 ? -2.424 -0.701 3.300 1.00 95.75 103 GLY A N 1
ATOM 759 C CA . GLY A 1 103 ? -1.192 -0.110 2.810 1.00 95.75 103 GLY A CA 1
ATOM 760 C C . GLY A 1 103 ? -0.573 -0.927 1.678 1.00 95.75 103 GLY A C 1
ATOM 761 O O . GLY A 1 103 ? -1.270 -1.580 0.900 1.00 95.75 103 GLY A O 1
ATOM 762 N N . ASP A 1 104 ? 0.744 -0.853 1.550 1.00 96.56 104 ASP A N 1
ATOM 763 C CA . ASP A 1 104 ? 1.502 -1.459 0.462 1.00 96.56 104 ASP A CA 1
ATOM 764 C C . ASP A 1 104 ? 2.495 -2.497 0.955 1.00 96.56 104 ASP A C 1
ATOM 766 O O . ASP A 1 104 ? 3.134 -2.318 1.990 1.00 96.56 104 ASP A O 1
ATOM 770 N N . VAL A 1 105 ? 2.725 -3.529 0.14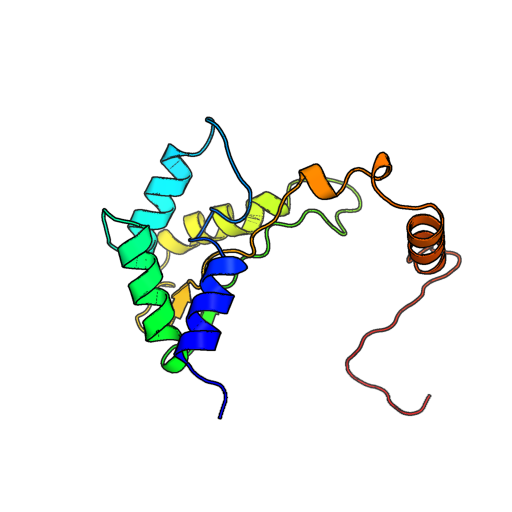8 1.00 94.88 105 VAL A N 1
ATOM 771 C CA . VAL A 1 105 ? 3.906 -4.380 0.290 1.00 94.88 105 VAL A CA 1
ATOM 772 C C . VAL A 1 105 ? 5.155 -3.518 0.142 1.00 94.88 105 VAL A C 1
ATOM 774 O O . VAL A 1 105 ? 5.305 -2.767 -0.824 1.00 94.88 105 VAL A O 1
ATOM 777 N N . ARG A 1 106 ? 6.078 -3.649 1.097 1.00 91.56 106 ARG A N 1
ATOM 778 C CA . ARG A 1 106 ? 7.392 -3.019 1.019 1.00 91.56 106 ARG A CA 1
ATOM 779 C C . ARG A 1 106 ? 8.188 -3.658 -0.118 1.00 91.56 106 ARG A C 1
ATOM 781 O O . ARG A 1 106 ? 8.617 -4.805 -0.017 1.00 91.56 106 ARG A O 1
ATOM 788 N N . VAL A 1 107 ? 8.441 -2.885 -1.163 1.00 87.06 107 VAL A N 1
ATOM 789 C CA . VAL A 1 107 ? 9.264 -3.251 -2.313 1.00 87.06 107 VAL A CA 1
ATOM 790 C C . VAL A 1 107 ? 10.554 -2.439 -2.266 1.00 87.06 107 VAL A C 1
ATOM 792 O O . VAL A 1 107 ? 10.547 -1.227 -2.062 1.00 87.06 107 VAL A O 1
ATOM 795 N N . VAL A 1 108 ? 11.687 -3.117 -2.448 1.00 79.69 108 VAL A N 1
ATOM 796 C CA . VAL A 1 108 ? 13.004 -2.482 -2.576 1.00 79.69 108 VAL A CA 1
ATOM 797 C C . VAL A 1 108 ? 13.455 -2.660 -4.025 1.00 79.69 108 VAL A C 1
ATOM 799 O O . VAL A 1 108 ? 13.960 -3.731 -4.365 1.00 79.69 108 VAL A O 1
ATOM 802 N N . PRO A 1 109 ? 13.266 -1.652 -4.897 1.00 66.38 109 PRO A N 1
ATOM 803 C CA . PRO A 1 109 ? 13.577 -1.778 -6.322 1.00 66.38 109 PRO A CA 1
ATOM 804 C C . PRO A 1 109 ? 15.043 -2.139 -6.591 1.00 66.38 109 PRO A C 1
ATOM 806 O O . PRO A 1 109 ? 15.344 -2.824 -7.561 1.00 66.38 109 PRO A O 1
ATOM 809 N N . GLN A 1 110 ? 15.956 -1.710 -5.713 1.00 60.97 110 GLN A N 1
ATOM 810 C CA . GLN A 1 110 ? 17.399 -1.912 -5.853 1.00 60.97 110 GLN A CA 1
ATOM 811 C C . GLN A 1 110 ? 17.848 -3.363 -5.616 1.00 60.97 110 GLN A C 1
ATOM 813 O O . GLN A 1 110 ? 18.969 -3.700 -5.972 1.00 60.97 110 GLN A O 1
ATOM 818 N N . LEU A 1 111 ? 17.000 -4.231 -5.048 1.00 51.59 111 LEU A N 1
ATOM 819 C CA . LEU A 1 111 ? 17.313 -5.656 -4.856 1.00 51.59 111 LEU A CA 1
ATOM 820 C C . LEU A 1 111 ? 16.978 -6.527 -6.083 1.00 51.59 111 LEU A C 1
ATOM 822 O O . LEU A 1 111 ? 17.074 -7.747 -6.008 1.00 51.59 111 LEU A O 1
ATOM 826 N N . LEU A 1 112 ? 16.579 -5.912 -7.201 1.00 52.69 112 LEU A N 1
ATOM 827 C CA . LEU A 1 112 ? 16.229 -6.579 -8.462 1.00 52.69 112 LEU A CA 1
ATOM 828 C C . LEU A 1 112 ? 17.207 -6.238 -9.601 1.00 52.69 112 LEU A C 1
ATOM 830 O O . LEU A 1 112 ? 16.825 -6.311 -10.766 1.00 52.69 112 LEU A O 1
ATOM 834 N N . SER A 1 113 ? 18.446 -5.827 -9.303 1.00 58.88 113 SER A N 1
ATOM 835 C CA . SER A 1 113 ? 19.469 -5.843 -10.355 1.00 58.88 113 SER A CA 1
ATOM 836 C C . SER A 1 113 ? 19.803 -7.298 -10.678 1.00 58.88 113 SER A C 1
ATOM 838 O O . SER A 1 113 ? 20.141 -8.060 -9.770 1.00 58.88 113 SER A O 1
ATOM 840 N N . ASP A 1 114 ? 19.728 -7.676 -11.954 1.00 54.03 114 ASP A N 1
ATOM 841 C CA . ASP A 1 114 ? 20.133 -9.006 -12.425 1.00 54.03 114 ASP A CA 1
ATOM 842 C C . ASP A 1 114 ? 21.588 -9.320 -12.037 1.00 54.03 114 ASP A C 1
ATOM 844 O O . ASP A 1 114 ? 21.912 -10.470 -11.748 1.00 54.03 114 ASP A O 1
ATOM 848 N N . ASP A 1 115 ? 22.432 -8.289 -11.910 1.00 59.44 115 ASP A N 1
ATOM 849 C CA . ASP A 1 115 ? 23.829 -8.401 -11.471 1.00 59.44 115 ASP A CA 1
ATOM 850 C C . ASP A 1 115 ? 23.970 -8.898 -10.018 1.00 59.44 115 ASP A C 1
ATOM 852 O O . ASP A 1 115 ? 25.058 -9.273 -9.584 1.00 59.44 115 ASP A O 1
ATOM 856 N N . MET A 1 116 ? 22.880 -8.888 -9.243 1.00 55.28 116 MET A N 1
ATOM 857 C CA . MET A 1 116 ? 22.823 -9.376 -7.861 1.00 55.28 116 MET A CA 1
ATOM 858 C C . MET A 1 116 ? 22.235 -10.791 -7.745 1.00 55.28 116 MET A C 1
ATOM 860 O O . MET A 1 116 ? 22.150 -11.328 -6.637 1.00 55.28 116 MET A O 1
ATOM 864 N N . LEU A 1 117 ? 21.814 -11.405 -8.856 1.00 65.06 117 LEU A N 1
ATOM 865 C CA . LEU A 1 117 ? 21.281 -12.765 -8.886 1.00 65.06 117 LEU A CA 1
ATOM 866 C C . LEU A 1 117 ? 22.39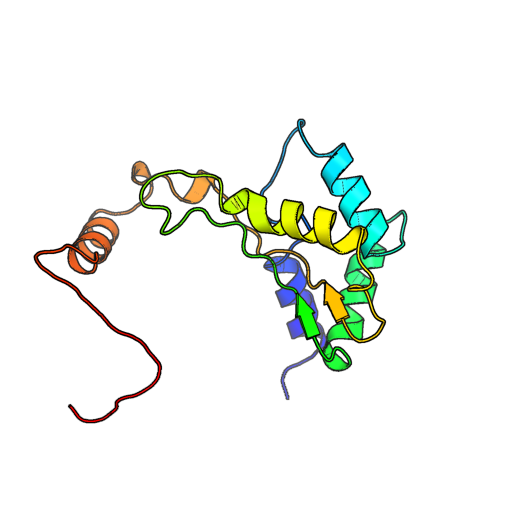9 -13.767 -9.200 1.00 65.06 117 LEU A C 1
ATOM 868 O O . LEU A 1 117 ? 23.186 -13.584 -10.122 1.00 65.06 117 LEU A O 1
ATOM 872 N N . GLY A 1 118 ? 22.460 -14.868 -8.447 1.00 79.31 118 GLY A N 1
ATOM 873 C CA . GLY A 1 118 ? 23.388 -15.957 -8.752 1.00 79.31 118 GLY A CA 1
ATOM 874 C C . GLY A 1 118 ? 23.030 -16.658 -10.066 1.00 79.31 118 GLY A C 1
ATOM 875 O O . GLY A 1 118 ? 21.852 -16.777 -10.411 1.00 79.31 118 GLY A O 1
ATOM 876 N N . GLU A 1 119 ? 24.035 -17.195 -10.764 1.00 80.31 119 GLU A N 1
ATOM 877 C CA . GLU A 1 119 ? 23.866 -17.849 -12.073 1.00 80.31 119 GLU A CA 1
ATOM 878 C C . GLU A 1 119 ? 22.777 -18.936 -12.042 1.00 80.31 119 GLU A C 1
ATOM 880 O O . GLU A 1 119 ? 21.914 -18.999 -12.913 1.00 80.31 119 GLU A O 1
ATOM 885 N N . ALA A 1 120 ? 22.726 -19.738 -10.975 1.00 80.31 120 ALA A N 1
ATOM 886 C CA . ALA A 1 120 ? 21.702 -20.769 -10.803 1.00 80.31 120 ALA A CA 1
ATOM 887 C C . ALA A 1 120 ? 20.268 -20.201 -10.743 1.00 80.31 120 ALA A C 1
ATOM 889 O O . ALA A 1 120 ? 19.347 -20.797 -11.307 1.00 80.31 120 ALA A O 1
ATOM 890 N N . GLN A 1 121 ? 20.064 -19.045 -10.099 1.00 68.06 121 GLN A N 1
ATOM 891 C CA . GLN A 1 121 ? 18.763 -18.368 -10.038 1.00 68.06 121 GLN A CA 1
ATOM 892 C C . GLN A 1 121 ? 18.362 -17.820 -11.410 1.00 68.06 121 GLN A C 1
ATOM 894 O O . GLN A 1 121 ? 17.211 -17.977 -11.820 1.00 68.06 121 GLN A O 1
ATOM 899 N N . ILE A 1 122 ? 19.313 -17.212 -12.124 1.00 71.69 122 ILE A N 1
ATOM 900 C CA . ILE A 1 122 ? 19.108 -16.677 -13.473 1.00 71.69 122 ILE A CA 1
ATOM 901 C C . ILE A 1 122 ? 18.700 -17.806 -14.422 1.00 71.69 122 ILE A C 1
ATOM 903 O O . ILE A 1 122 ? 17.703 -17.684 -15.136 1.00 71.69 122 ILE A O 1
ATOM 907 N N . GLN A 1 123 ? 19.415 -18.933 -14.393 1.00 78.38 123 GLN A N 1
ATOM 908 C CA . GLN A 1 123 ? 19.112 -20.092 -15.233 1.00 78.38 123 GLN A CA 1
ATOM 909 C C . GLN A 1 123 ? 17.768 -20.734 -14.868 1.00 78.38 123 GLN A C 1
ATOM 911 O O . GLN A 1 123 ? 16.972 -21.037 -15.757 1.00 78.38 123 GLN A O 1
ATOM 916 N N . ALA A 1 124 ? 17.450 -20.865 -13.576 1.00 71.50 124 ALA A N 1
ATOM 917 C CA . ALA A 1 124 ? 16.156 -21.381 -13.133 1.00 71.50 124 ALA A CA 1
ATOM 918 C C . ALA A 1 124 ? 14.986 -20.469 -13.540 1.00 71.50 124 ALA A C 1
ATOM 920 O O . ALA A 1 124 ? 13.927 -20.964 -13.924 1.00 71.50 124 ALA A O 1
ATOM 921 N N . HIS A 1 125 ? 15.161 -19.145 -13.481 1.00 62.69 125 HIS A N 1
ATOM 922 C CA . HIS A 1 125 ? 14.146 -18.191 -13.922 1.00 62.69 125 HIS A CA 1
ATOM 923 C C . HIS A 1 125 ? 13.975 -18.218 -15.447 1.00 62.69 125 HIS A C 1
ATOM 925 O O . HIS A 1 125 ? 12.857 -18.354 -15.936 1.00 62.69 125 HIS A O 1
ATOM 931 N N . ARG A 1 126 ? 15.077 -18.188 -16.210 1.00 66.25 126 ARG A N 1
ATOM 932 C CA . ARG A 1 126 ? 15.068 -18.268 -17.683 1.00 66.25 126 ARG A CA 1
ATOM 933 C C . ARG A 1 126 ? 14.498 -19.585 -18.207 1.00 66.25 126 ARG A C 1
ATOM 935 O O . ARG A 1 126 ? 13.819 -19.560 -19.230 1.00 66.25 126 ARG A O 1
ATOM 942 N N . GLY A 1 127 ? 14.745 -20.695 -17.512 1.00 67.69 127 GLY A N 1
ATOM 943 C CA . GLY A 1 127 ? 14.183 -22.013 -17.823 1.00 67.69 127 GLY A CA 1
ATOM 944 C C . GLY A 1 127 ? 12.702 -22.163 -17.459 1.00 67.69 127 GLY A C 1
ATOM 945 O O . GLY A 1 127 ? 12.054 -23.093 -17.924 1.00 67.69 127 GLY A O 1
ATOM 946 N N . ARG A 1 128 ? 12.153 -21.250 -16.646 1.00 60.84 128 ARG A N 1
ATOM 947 C CA . ARG A 1 128 ? 10.719 -21.168 -16.310 1.00 60.84 128 ARG A CA 1
ATOM 948 C C . ARG A 1 128 ? 9.988 -20.058 -17.064 1.00 60.84 128 ARG A C 1
ATOM 950 O O . ARG A 1 128 ? 8.772 -19.946 -16.928 1.00 60.84 128 ARG A O 1
ATOM 957 N N . ALA A 1 129 ? 10.714 -19.210 -17.793 1.00 53.97 129 ALA A N 1
ATOM 958 C CA . ALA A 1 129 ? 10.139 -18.060 -18.467 1.00 53.97 129 ALA A CA 1
ATOM 959 C C . ALA A 1 129 ? 9.123 -18.515 -19.521 1.00 53.97 129 ALA A C 1
ATOM 961 O O . ALA A 1 129 ? 9.401 -19.414 -20.312 1.00 53.97 129 ALA A O 1
ATOM 962 N N . LEU A 1 130 ? 7.967 -17.849 -19.530 1.00 52.16 130 LEU A N 1
ATOM 963 C CA . LEU A 1 130 ? 6.937 -17.939 -20.562 1.00 52.16 130 LEU A CA 1
ATOM 964 C C . LEU A 1 130 ? 7.517 -17.436 -21.889 1.00 52.16 130 LEU A C 1
ATOM 966 O O . LEU A 1 130 ? 7.364 -16.270 -22.248 1.00 52.16 130 LEU A O 1
ATOM 970 N N . ARG A 1 131 ? 8.239 -18.302 -22.593 1.00 51.19 131 ARG A N 1
ATOM 971 C CA . ARG A 1 131 ? 8.673 -18.056 -23.966 1.00 51.19 131 ARG A CA 1
ATOM 972 C C . ARG A 1 131 ? 7.606 -18.595 -24.917 1.00 51.19 131 ARG A C 1
ATOM 974 O O . ARG A 1 131 ? 6.993 -19.610 -24.583 1.00 51.19 131 ARG A O 1
ATOM 981 N N . PRO A 1 132 ? 7.397 -17.990 -26.097 1.00 53.97 132 PRO A N 1
ATOM 982 C CA . PRO A 1 132 ? 6.494 -18.547 -27.108 1.00 53.97 132 PRO A CA 1
ATOM 983 C C . PRO A 1 132 ? 6.815 -20.017 -27.431 1.00 53.97 132 PRO A C 1
ATOM 985 O O . PRO A 1 132 ? 5.916 -20.837 -27.577 1.00 53.97 132 PRO A O 1
ATOM 988 N N . GLU A 1 133 ? 8.103 -20.358 -27.454 1.00 60.97 133 GLU A N 1
ATOM 989 C CA . GLU A 1 133 ? 8.650 -21.701 -27.673 1.00 60.97 133 GLU A CA 1
ATOM 990 C C . GLU A 1 133 ? 8.632 -22.633 -26.437 1.00 60.97 133 GLU A C 1
ATOM 992 O O . GLU A 1 133 ? 8.933 -23.821 -26.547 1.00 60.97 133 GLU A O 1
ATOM 997 N N . SER A 1 134 ? 8.288 -22.127 -25.249 1.00 56.06 134 SER A N 1
ATOM 998 C CA . SER A 1 134 ? 8.158 -22.917 -24.013 1.00 56.06 134 SER A CA 1
ATOM 999 C C . SER A 1 134 ? 7.150 -22.279 -23.046 1.00 56.06 134 SER A C 1
ATOM 1001 O O . SER A 1 134 ? 7.527 -21.723 -22.008 1.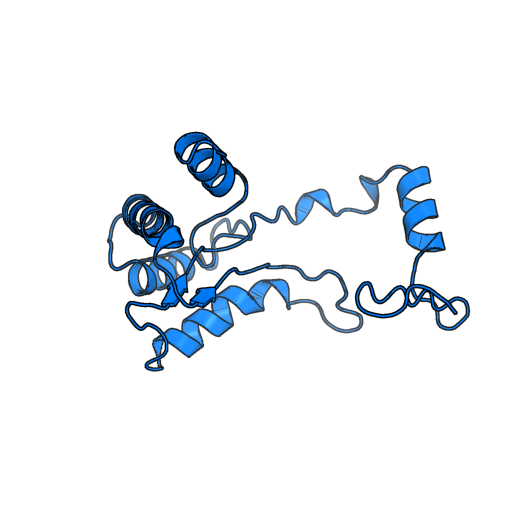00 56.06 134 SER A O 1
ATOM 1003 N N . PRO A 1 135 ? 5.843 -22.318 -23.371 1.00 54.75 135 PRO A N 1
ATOM 1004 C CA . PRO A 1 135 ? 4.822 -21.739 -22.515 1.00 54.75 135 PRO A CA 1
ATOM 1005 C C . PRO A 1 135 ? 4.589 -22.639 -21.295 1.00 54.75 135 PRO A C 1
ATOM 1007 O O . PRO A 1 135 ? 3.875 -23.637 -21.359 1.00 54.75 135 PRO A O 1
ATOM 1010 N N . VAL A 1 136 ? 5.167 -22.283 -20.148 1.00 48.41 136 VAL A N 1
ATOM 1011 C CA . VAL A 1 136 ? 4.809 -22.905 -18.865 1.00 48.41 136 VAL A CA 1
ATOM 1012 C C . VAL A 1 136 ? 3.569 -22.212 -18.303 1.00 48.41 136 VAL A C 1
ATOM 1014 O O . VAL A 1 136 ? 3.660 -21.308 -17.475 1.00 48.41 136 VAL A O 1
ATOM 1017 N N . VAL A 1 137 ? 2.383 -22.642 -18.733 1.00 50.72 137 VAL A N 1
ATOM 1018 C CA . VAL A 1 137 ? 1.132 -22.257 -18.067 1.00 50.72 137 VAL A CA 1
ATOM 1019 C C . VAL A 1 137 ? 0.921 -23.190 -16.878 1.00 50.72 137 VAL A C 1
ATOM 1021 O O . VAL A 1 137 ? 0.357 -24.269 -17.008 1.00 50.72 137 VAL A O 1
ATOM 1024 N N . ARG A 1 138 ? 1.374 -22.782 -15.689 1.00 42.16 138 ARG A N 1
ATOM 1025 C CA . ARG A 1 138 ? 0.839 -23.318 -14.429 1.00 42.16 138 ARG A CA 1
ATOM 1026 C C . ARG A 1 138 ? -0.104 -22.289 -13.828 1.00 42.16 138 ARG A C 1
ATOM 1028 O O . ARG A 1 138 ? 0.286 -21.493 -12.980 1.00 42.16 138 ARG A O 1
ATOM 1035 N N . GLY A 1 139 ? -1.351 -22.313 -14.288 1.00 41.59 139 GLY A N 1
ATOM 1036 C CA . GLY A 1 139 ? -2.454 -21.707 -13.555 1.00 41.59 139 GLY A CA 1
ATOM 1037 C C . GLY A 1 139 ? -2.726 -22.557 -12.321 1.00 41.59 139 GLY A C 1
ATOM 1038 O O . GLY A 1 139 ? -3.303 -23.633 -12.424 1.00 41.59 139 GLY A O 1
ATOM 1039 N N . THR A 1 140 ? -2.291 -22.122 -11.141 1.00 46.78 140 THR A N 1
ATOM 1040 C CA . THR A 1 140 ? -2.702 -22.775 -9.893 1.00 46.78 140 THR A CA 1
ATOM 1041 C C . THR A 1 140 ? -4.083 -22.276 -9.491 1.00 46.78 140 THR A C 1
ATOM 1043 O O . THR A 1 140 ? -4.216 -21.468 -8.577 1.00 46.78 140 THR A O 1
ATOM 1046 N N . ALA A 1 141 ? -5.092 -22.749 -10.215 1.00 38.06 141 ALA A N 1
ATOM 1047 C CA . ALA A 1 141 ? -6.450 -22.977 -9.739 1.00 38.06 141 ALA A CA 1
ATOM 1048 C C . ALA A 1 141 ? -7.183 -23.757 -10.842 1.00 38.06 141 ALA A C 1
ATOM 1050 O O . ALA A 1 141 ? -7.466 -23.190 -11.888 1.00 38.06 141 ALA A O 1
ATOM 1051 N N . GLN A 1 142 ? -7.499 -25.031 -10.583 1.00 38.22 142 GLN A N 1
ATOM 1052 C CA . GLN A 1 142 ? -8.265 -25.960 -11.438 1.00 38.22 142 GLN A CA 1
ATOM 1053 C C . GLN A 1 142 ? -7.490 -26.718 -12.536 1.00 38.22 142 GLN A C 1
ATOM 1055 O O . GLN A 1 142 ? -7.641 -26.426 -13.714 1.00 38.22 142 GLN A O 1
ATOM 1060 N N . ASN A 1 143 ? -6.735 -27.760 -12.163 1.00 34.94 143 ASN A N 1
ATOM 1061 C CA . ASN A 1 143 ? -7.057 -29.145 -12.566 1.00 34.94 143 ASN A CA 1
ATOM 1062 C C . ASN A 1 143 ? -6.085 -30.139 -11.899 1.00 34.94 143 ASN A C 1
ATOM 1064 O O . ASN A 1 143 ? -4.879 -29.982 -12.092 1.00 34.94 143 ASN A O 1
ATOM 1068 N N . PRO A 1 144 ? -6.550 -31.131 -11.115 1.00 39.94 144 PRO A N 1
ATOM 1069 C CA . PRO A 1 144 ? -5.654 -32.129 -10.545 1.00 39.94 144 PRO A CA 1
ATOM 1070 C C . PRO A 1 144 ? -5.342 -33.316 -11.468 1.00 39.94 144 PRO A C 1
ATOM 1072 O O . PRO A 1 144 ? -4.345 -33.968 -11.203 1.00 39.94 144 PRO A O 1
ATOM 1075 N N . ASP A 1 145 ? -6.087 -33.576 -12.550 1.00 44.25 145 ASP A N 1
ATOM 1076 C CA . ASP A 1 145 ? -5.906 -34.815 -13.333 1.00 44.25 145 ASP A CA 1
ATOM 1077 C C . ASP A 1 145 ? -6.100 -34.637 -14.856 1.00 44.25 145 ASP A C 1
ATOM 1079 O O . ASP A 1 145 ? -7.042 -35.177 -15.441 1.00 44.25 145 ASP A O 1
ATOM 1083 N N . VAL A 1 146 ? -5.198 -33.901 -15.51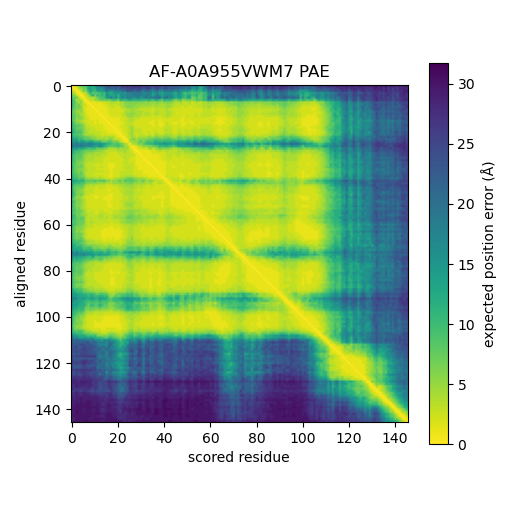9 1.00 42.59 146 VAL A N 1
ATOM 1084 C CA . VAL A 1 146 ? -4.928 -34.045 -16.970 1.00 42.59 146 VAL A CA 1
ATOM 1085 C C . VAL A 1 146 ? -3.470 -33.752 -17.287 1.00 42.59 146 VAL A C 1
ATOM 1087 O O . VAL A 1 146 ? -2.955 -32.741 -16.758 1.00 42.59 146 VAL A O 1
#

Secondary structure (DSSP, 8-state):
---HHHHHHHHHHHEESTT-SB--SSTTHHHHHHHHHHHH--SSHHHHHHHHHTTGGG-SEEEEE----TT-SS---GGGHHHHHHHHHHTTTT--TTEEEEEEE-B-GGGG-GGGS-HHHHHHHHHHS-BTTB-----SSS-S--

Nearest PDB structures (foldseek):
  8r7c-assembly2_F  TM=3.007E-01  e=6.413E+00  Homo sapiens
  1w7a-assembly1_B  TM=2.906E-01  e=9.984E+00  Escherichia coli
  8r7c-assembly1_B  TM=2.880E-01  e=8.259E+00  Homo sapiens

Sequence (146 aa):
MPDAARDRATLERILRPAGGGVYVVSTGLAEQQALMRAIYGAEDVQAGWAAALDRLAGARVVLLGVPSDVGAGFTRGANRAPAALRQHMLGHRVWQPDVLDLGDVRVVPQLLSDDMLGEAQIQAHRGRALRPESPVVRGTAQNPDV

Foldseek 3Di:
DPDLVVVLVVLVVFFDAAPPQEDDDPPCPVVRLVLLCLQQVDNPSVVSLSVLSVCVVQAPAEDEAEQDQPPVPDDGDSSVVRNVVSVVCSVDPPNDPNYGYNHYGRD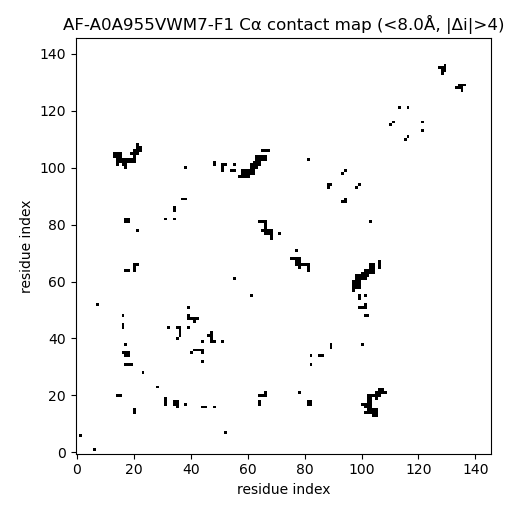YPVCPDPVNDDPVRVVVCVVQDCDVVDHPDPPPDDDDDD

Radius of gyration: 18.61 Å; Cα contacts (8 Å, |Δi|>4): 161; chains: 1; bounding box: 41×50×46 Å

Solvent-accessible surface area (backbone atoms only — not comparable to full-atom values): 8873 Å² total; per-residue (Å²): 129,86,55,68,69,62,52,50,58,49,47,65,72,49,35,26,55,49,54,48,12,55,85,65,93,64,80,59,48,68,60,36,51,50,52,29,29,70,74,44,72,26,93,55,46,65,63,22,41,50,61,42,61,74,44,54,91,72,42,80,40,77,47,71,30,69,45,47,48,83,87,53,85,86,63,78,60,52,36,51,43,52,43,54,51,49,59,58,40,71,79,43,94,66,82,40,97,44,45,38,72,70,14,10,40,58,42,65,78,82,80,67,47,70,89,76,54,53,69,69,56,53,50,54,49,64,75,56,42,75,36,96,94,47,69,66,82,77,71,94,74,88,78,96,83,128

pLDDT: mean 78.36, std 16.64, range [34.94, 96.56]